Protein AF-A0A8X6NHS6-F1 (afdb_monomer_lite)

Foldseek 3Di:
DDPVVVCLPPDLVVVCVVVVDDSVVSVCCCCVVPVDPDRDDDDDPDDDDPVNVVVVVVVVVVVVVVCVVDVCPVVPDDDDDDDDDDDDDPPD

Organism: Nephila pilipes (NCBI:txid299642)

Radius of gyration: 22.11 Å; chains: 1; bounding box: 53×28×54 Å

Structure (mmCIF, N/CA/C/O backbone):
data_AF-A0A8X6NHS6-F1
#
_entry.id   AF-A0A8X6NHS6-F1
#
loop_
_atom_site.group_PDB
_atom_site.id
_atom_site.type_symbol
_atom_site.label_atom_id
_atom_site.label_alt_id
_atom_site.label_comp_id
_atom_site.label_asym_id
_atom_site.label_entity_id
_atom_site.label_seq_id
_atom_site.pdbx_PDB_ins_code
_atom_site.Cartn_x
_atom_site.Cartn_y
_atom_site.Cartn_z
_atom_site.occupancy
_atom_site.B_iso_or_equiv
_atom_site.auth_seq_id
_atom_site.auth_comp_id
_atom_site.auth_asym_id
_atom_site.auth_atom_id
_atom_site.pdbx_PDB_model_num
ATOM 1 N N . MET A 1 1 ? -27.428 2.580 2.208 1.00 36.38 1 MET A N 1
ATOM 2 C CA . MET A 1 1 ? -25.964 2.463 2.394 1.00 36.38 1 MET A CA 1
ATOM 3 C C . MET A 1 1 ? -25.711 2.671 3.868 1.00 36.38 1 MET A C 1
ATOM 5 O O . MET A 1 1 ? -25.965 3.749 4.381 1.00 36.38 1 MET A O 1
ATOM 9 N N . ASN A 1 2 ? -25.466 1.560 4.548 1.00 37.53 2 ASN A N 1
ATOM 10 C CA . ASN A 1 2 ? -26.018 1.277 5.869 1.00 37.53 2 ASN A CA 1
ATOM 11 C C . ASN A 1 2 ? -25.177 1.879 6.997 1.00 37.53 2 ASN A C 1
ATOM 13 O O . ASN A 1 2 ? -23.952 1.925 6.892 1.00 37.53 2 ASN A O 1
ATOM 17 N N . ALA A 1 3 ? -25.848 2.264 8.088 1.00 41.06 3 ALA A N 1
ATOM 18 C CA . ALA A 1 3 ? -25.258 2.764 9.334 1.00 41.06 3 ALA A CA 1
ATOM 19 C C . ALA A 1 3 ? -24.070 1.919 9.838 1.00 41.06 3 ALA A C 1
ATOM 21 O O . ALA A 1 3 ? -23.158 2.449 10.460 1.00 41.06 3 ALA A O 1
ATOM 22 N N . LEU A 1 4 ? -24.016 0.639 9.456 1.00 43.25 4 LEU A N 1
ATOM 23 C CA . LEU A 1 4 ? -22.897 -0.277 9.669 1.00 43.25 4 LEU A CA 1
ATOM 24 C C . LEU A 1 4 ? -21.525 0.295 9.263 1.00 43.25 4 LEU A C 1
ATOM 26 O O . LEU A 1 4 ? -20.584 0.142 10.032 1.00 43.25 4 LEU A O 1
ATOM 30 N N . ASN A 1 5 ? -21.389 1.019 8.140 1.00 46.56 5 ASN A N 1
ATOM 31 C CA . ASN A 1 5 ? -20.084 1.574 7.722 1.00 46.56 5 ASN A CA 1
ATOM 32 C C . ASN A 1 5 ? -19.542 2.659 8.668 1.00 46.56 5 ASN A C 1
ATOM 34 O O . ASN A 1 5 ? -18.330 2.773 8.831 1.00 46.56 5 ASN A O 1
ATOM 38 N N . SER A 1 6 ? -20.421 3.409 9.336 1.00 47.81 6 SER A N 1
ATOM 39 C CA . SER A 1 6 ? -20.031 4.376 10.374 1.00 47.81 6 SER A CA 1
ATOM 40 C C . SER A 1 6 ? -19.694 3.700 11.708 1.00 47.81 6 SER A C 1
ATOM 42 O O . SER A 1 6 ? -19.064 4.307 12.570 1.00 47.81 6 SER A O 1
ATOM 44 N N . VAL A 1 7 ? -20.139 2.458 11.888 1.00 51.19 7 VAL A N 1
ATOM 45 C CA . VAL A 1 7 ? -20.182 1.741 13.165 1.00 51.19 7 VAL A CA 1
ATOM 46 C C . VAL A 1 7 ? -18.982 0.801 13.359 1.00 51.19 7 VAL A C 1
ATOM 48 O O . VAL A 1 7 ? -18.729 0.369 14.479 1.00 51.19 7 VAL A O 1
ATOM 51 N N . TYR A 1 8 ? -18.157 0.555 12.331 1.00 52.19 8 TYR A N 1
ATOM 52 C CA . TYR A 1 8 ? -16.953 -0.293 12.450 1.00 52.19 8 TYR A CA 1
ATOM 53 C C . TYR A 1 8 ? -15.891 0.227 13.445 1.00 52.19 8 TYR A C 1
ATOM 55 O O . TYR A 1 8 ? -14.916 -0.462 13.724 1.00 52.19 8 TYR A O 1
ATOM 63 N N . PHE A 1 9 ? -16.061 1.433 13.986 1.00 53.72 9 PHE A N 1
ATOM 64 C CA . PHE A 1 9 ? -15.209 1.997 15.038 1.00 53.72 9 PHE A CA 1
ATOM 65 C C . PHE A 1 9 ? -15.939 2.218 16.369 1.00 53.72 9 PHE A C 1
ATOM 67 O O . PHE A 1 9 ? -15.329 2.660 17.343 1.00 53.72 9 PHE A O 1
ATOM 74 N N . SER A 1 10 ? -17.237 1.922 16.435 1.00 62.28 10 SER A N 1
ATOM 75 C CA . SER A 1 10 ? -18.028 2.053 17.653 1.00 62.28 10 SER A CA 1
ATOM 76 C C . SER A 1 10 ? -17.901 0.789 18.500 1.00 62.28 10 SER A C 1
ATOM 78 O O . SER A 1 10 ? -17.871 -0.328 17.988 1.00 62.28 10 SER A O 1
ATOM 80 N N . SER A 1 11 ? -17.832 0.949 19.822 1.00 70.00 11 SER A N 1
ATOM 81 C CA . SER A 1 11 ? -17.886 -0.200 20.727 1.00 70.00 11 SER A CA 1
ATOM 82 C C . SER A 1 11 ? -19.222 -0.934 20.563 1.00 70.00 11 SER A C 1
ATOM 84 O O . SER A 1 11 ? -20.247 -0.310 20.297 1.00 70.00 11 SER A O 1
ATOM 86 N N . VAL A 1 12 ? -19.237 -2.254 20.776 1.00 72.06 12 VAL A N 1
ATOM 87 C CA . VAL A 1 12 ? -20.465 -3.075 20.711 1.00 72.06 12 VAL A CA 1
ATOM 88 C C . VAL A 1 12 ? -21.592 -2.490 21.573 1.00 72.06 12 VAL A C 1
ATOM 90 O O . VAL A 1 12 ? -22.749 -2.526 21.171 1.00 72.06 12 VAL A O 1
ATOM 93 N N . ARG A 1 13 ? -21.250 -1.865 22.707 1.00 71.06 13 ARG A N 1
ATOM 94 C CA . ARG A 1 13 ? -22.202 -1.170 23.588 1.00 71.06 13 ARG A CA 1
ATOM 95 C C . ARG A 1 13 ? -22.923 -0.009 22.903 1.00 71.06 13 ARG A C 1
ATOM 97 O O . ARG A 1 13 ? -24.134 0.095 23.016 1.00 71.06 13 ARG A O 1
ATOM 104 N N . LEU A 1 14 ? -22.212 0.813 22.132 1.00 73.50 14 LEU A N 1
ATOM 105 C CA . LEU A 1 14 ? -22.842 1.905 21.383 1.00 73.50 14 LEU A CA 1
ATOM 106 C C . LEU A 1 14 ? -23.817 1.374 20.325 1.00 73.50 14 LEU A C 1
ATOM 108 O O . LEU A 1 14 ? -24.862 1.969 20.090 1.00 73.50 14 LEU A O 1
ATOM 112 N N . ILE A 1 15 ? -23.499 0.234 19.712 1.00 73.38 15 ILE A N 1
ATOM 113 C CA . ILE A 1 15 ? -24.366 -0.414 18.718 1.00 73.38 15 ILE A CA 1
ATOM 114 C C . ILE A 1 15 ? -25.623 -0.968 19.386 1.00 73.38 15 ILE A C 1
ATOM 116 O O . ILE A 1 15 ? -26.719 -0.780 18.871 1.00 73.38 15 ILE A O 1
ATOM 120 N N . VAL A 1 16 ? -25.467 -1.618 20.541 1.00 77.56 16 VAL A N 1
ATOM 121 C CA . VAL A 1 16 ? -26.572 -2.085 21.390 1.00 77.56 16 VAL A CA 1
ATOM 122 C C . VAL A 1 16 ? -27.529 -0.944 21.719 1.00 77.56 16 VAL A C 1
ATOM 124 O O . VAL A 1 16 ? -28.736 -1.101 21.545 1.00 77.56 16 VAL A O 1
ATOM 127 N N . ASP A 1 17 ? -26.996 0.207 22.123 1.00 78.00 17 ASP A N 1
ATOM 128 C CA . ASP A 1 17 ? -27.798 1.366 22.515 1.00 78.00 17 ASP A CA 1
ATOM 129 C C . ASP A 1 17 ? -28.542 1.996 21.324 1.00 78.00 17 ASP A C 1
ATOM 131 O O . ASP A 1 17 ? -29.710 2.372 21.449 1.00 78.00 17 ASP A O 1
ATOM 135 N N . ILE A 1 18 ? -27.893 2.080 20.156 1.00 74.75 18 ILE A N 1
ATOM 136 C CA . ILE A 1 18 ? -28.476 2.652 18.929 1.00 74.75 18 ILE A CA 1
ATOM 137 C C . ILE A 1 18 ? -29.532 1.719 18.330 1.00 74.75 18 ILE A C 1
ATOM 139 O O . ILE A 1 18 ? -30.643 2.148 18.017 1.00 74.75 18 ILE A O 1
ATOM 143 N N . GLU A 1 19 ? -29.193 0.442 18.172 1.00 73.38 19 GLU A N 1
ATOM 144 C CA . GLU A 1 19 ? -30.041 -0.554 17.508 1.00 73.38 19 GLU A CA 1
ATOM 145 C C . GLU A 1 19 ? -31.081 -1.162 18.463 1.00 73.38 19 GLU A C 1
ATOM 147 O O . GLU A 1 19 ? -31.966 -1.898 18.028 1.00 73.38 19 GLU A O 1
ATOM 152 N N . ARG A 1 20 ? -30.992 -0.865 19.770 1.00 77.81 20 ARG A N 1
ATOM 153 C CA . ARG A 1 20 ? -31.821 -1.452 20.841 1.00 77.81 20 ARG A CA 1
ATOM 154 C C . ARG A 1 20 ? -31.829 -2.983 20.811 1.00 77.81 20 ARG A C 1
ATOM 156 O O . ARG A 1 20 ? -32.846 -3.625 21.079 1.00 77.81 20 ARG A O 1
ATOM 163 N N . LEU A 1 21 ? -30.689 -3.571 20.467 1.00 78.75 21 LEU A N 1
ATOM 164 C CA . LEU A 1 21 ? -30.491 -5.016 20.401 1.00 78.75 21 LEU A CA 1
ATOM 165 C C . LEU A 1 21 ? -29.755 -5.504 21.642 1.00 78.75 21 LEU A C 1
ATOM 167 O O . LEU A 1 21 ? -28.933 -4.795 22.204 1.00 78.75 21 LEU A O 1
ATOM 171 N N . PHE A 1 22 ? -29.986 -6.753 22.038 1.00 79.81 22 PHE A N 1
ATOM 172 C CA . PHE A 1 22 ? -29.162 -7.375 23.071 1.00 79.81 22 PHE A CA 1
ATOM 173 C C . PHE A 1 22 ? -27.706 -7.502 22.604 1.00 79.81 22 PHE A C 1
ATOM 175 O O . PHE A 1 22 ? -27.443 -7.835 21.448 1.00 79.81 22 PHE A O 1
ATOM 182 N N . GLU A 1 23 ? -26.759 -7.309 23.523 1.00 76.56 23 GLU A N 1
ATOM 183 C CA . GLU A 1 23 ? -25.312 -7.382 23.265 1.00 76.56 23 GLU A CA 1
ATOM 184 C C . GLU A 1 23 ? -24.904 -8.676 22.547 1.00 76.56 23 GLU A C 1
ATOM 186 O O . GLU A 1 23 ? -24.153 -8.65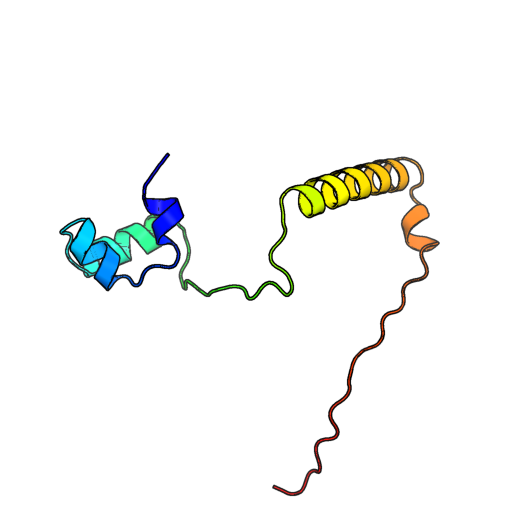3 21.574 1.00 76.56 23 GLU A O 1
ATOM 191 N N . THR A 1 24 ? -25.497 -9.804 22.933 1.00 79.88 24 THR A N 1
ATOM 192 C CA . THR A 1 24 ? -25.274 -11.112 22.299 1.00 79.88 24 THR A CA 1
ATOM 193 C C . THR A 1 24 ? -25.764 -11.179 20.850 1.00 79.88 24 THR A C 1
ATOM 195 O O . THR A 1 24 ? -25.131 -11.831 20.018 1.00 79.88 24 THR A O 1
ATOM 198 N N . ALA A 1 25 ? -26.863 -10.494 20.524 1.00 80.19 25 ALA A N 1
ATOM 199 C CA . ALA A 1 25 ? -27.396 -10.417 19.168 1.00 80.19 25 ALA A CA 1
ATOM 200 C C . ALA A 1 25 ? -26.513 -9.534 18.277 1.00 80.19 25 ALA A C 1
ATOM 202 O O . ALA A 1 25 ? -26.256 -9.896 17.130 1.00 80.19 25 ALA A O 1
ATOM 203 N N . VAL A 1 26 ? -25.985 -8.430 18.818 1.00 77.25 26 VAL A N 1
ATOM 204 C CA . VAL A 1 26 ? -25.016 -7.578 18.113 1.00 77.25 26 VAL A CA 1
ATOM 205 C C . VAL A 1 26 ? -23.711 -8.332 17.868 1.00 77.25 26 VAL A C 1
ATOM 207 O O . VAL A 1 26 ? -23.229 -8.341 16.740 1.00 77.25 26 VAL A O 1
ATOM 210 N N . HIS A 1 27 ? -23.171 -9.031 18.871 1.00 75.12 27 HIS A N 1
ATOM 211 C CA . HIS A 1 27 ? -21.968 -9.853 18.700 1.00 75.12 27 HIS A CA 1
ATOM 212 C C . HIS A 1 27 ? -22.129 -10.908 17.606 1.00 75.12 27 HIS A C 1
ATOM 214 O O . HIS A 1 27 ? -21.236 -11.062 16.776 1.00 75.12 27 HIS A O 1
ATOM 220 N N . ARG A 1 28 ? -23.270 -11.607 17.582 1.00 77.12 28 ARG A N 1
ATOM 221 C CA . ARG A 1 28 ? -23.567 -12.604 16.551 1.00 77.12 28 ARG A CA 1
ATOM 222 C C . ARG A 1 28 ? -23.672 -11.962 15.172 1.00 77.12 28 ARG A C 1
ATOM 224 O O . ARG A 1 28 ? -23.031 -12.429 14.246 1.00 77.12 28 ARG A O 1
ATOM 231 N N . LYS A 1 29 ? -24.402 -10.853 15.051 1.00 75.44 29 LYS A N 1
ATOM 232 C CA . LYS A 1 29 ? -24.572 -10.144 13.778 1.00 75.44 29 LYS A CA 1
ATOM 233 C C . LYS A 1 29 ? -23.244 -9.610 13.237 1.00 75.44 29 LYS A C 1
ATOM 23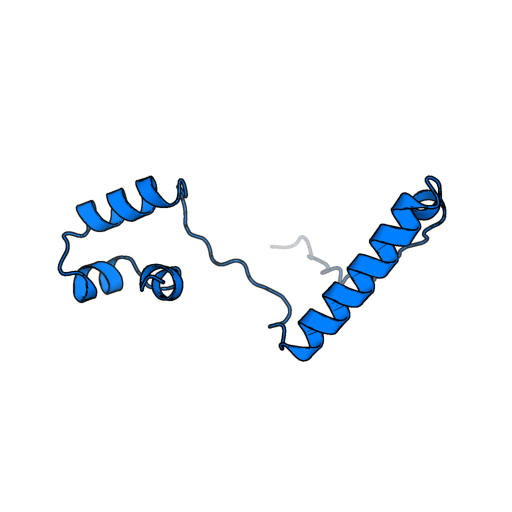5 O O . LYS A 1 29 ? -22.947 -9.808 12.068 1.00 75.44 29 LYS A O 1
ATOM 240 N N . VAL A 1 30 ? -22.407 -9.023 14.094 1.00 69.81 30 VAL A N 1
ATOM 241 C CA . VAL A 1 30 ? -21.057 -8.577 13.718 1.00 69.81 30 VAL A CA 1
ATOM 242 C C . VAL A 1 30 ? -20.197 -9.763 13.277 1.00 69.81 30 VAL A C 1
ATOM 244 O O . VAL A 1 30 ? -19.557 -9.677 12.232 1.00 69.81 30 VAL A O 1
ATOM 247 N N . ALA A 1 31 ? -20.192 -10.872 14.019 1.00 71.31 31 ALA A N 1
ATOM 248 C CA . ALA A 1 31 ? -19.408 -12.056 13.665 1.00 71.31 31 ALA A CA 1
ATOM 249 C C . ALA A 1 31 ? -19.876 -12.701 12.345 1.00 71.31 31 ALA A C 1
ATOM 251 O O . ALA A 1 31 ? -19.047 -13.017 11.488 1.00 71.31 31 ALA A O 1
ATOM 252 N N . ASP A 1 32 ? -21.191 -12.836 12.161 1.00 73.25 32 ASP A N 1
ATOM 253 C CA . ASP A 1 32 ? -21.810 -13.508 11.016 1.00 73.25 32 ASP A CA 1
ATOM 254 C C . ASP A 1 32 ? -21.734 -12.659 9.735 1.00 73.25 32 ASP A C 1
ATOM 256 O O . ASP A 1 32 ? -21.416 -13.186 8.667 1.00 73.25 32 ASP A O 1
ATOM 260 N N . GLU A 1 33 ? -21.975 -11.343 9.819 1.00 64.69 33 GLU A N 1
ATOM 261 C CA . GLU A 1 33 ? -21.977 -10.448 8.649 1.00 64.69 33 GLU A CA 1
ATOM 262 C C . GLU A 1 33 ? -20.566 -10.113 8.154 1.00 64.69 33 GLU A C 1
ATOM 264 O O . GLU A 1 33 ? -20.372 -9.881 6.961 1.00 64.69 33 GLU A O 1
ATOM 269 N N . SER A 1 34 ? -19.568 -10.097 9.041 1.00 59.03 34 SER A N 1
ATOM 270 C CA . SER A 1 34 ? -18.216 -9.668 8.669 1.00 59.03 34 SER A CA 1
ATOM 271 C C . SER A 1 34 ? -17.217 -10.819 8.487 1.00 59.03 34 SER A C 1
ATOM 273 O O . SER A 1 34 ? -16.155 -10.608 7.905 1.00 59.03 34 SER A O 1
ATOM 275 N N . LYS A 1 35 ? -17.518 -12.040 8.964 1.00 60.94 35 LYS A N 1
ATOM 276 C CA . LYS A 1 35 ? -16.533 -13.133 9.161 1.00 60.94 35 LYS A CA 1
ATOM 277 C C . LYS A 1 35 ? -15.320 -12.720 10.021 1.00 60.94 35 LYS A C 1
ATOM 279 O O . LYS A 1 35 ? -14.317 -13.440 10.083 1.00 60.94 35 LYS A O 1
ATOM 284 N N . ILE A 1 36 ? -15.380 -11.567 10.692 1.00 60.94 36 ILE A N 1
ATOM 285 C CA . ILE A 1 36 ? -14.289 -11.014 11.493 1.00 60.94 36 ILE A CA 1
ATOM 286 C C . ILE A 1 36 ? -14.404 -11.583 12.907 1.00 60.94 36 ILE A C 1
ATOM 288 O O . ILE A 1 36 ? -15.314 -11.253 13.659 1.00 60.94 36 ILE A O 1
ATOM 292 N N . HIS A 1 37 ? -13.436 -12.415 13.291 1.00 62.06 37 HIS A N 1
ATOM 293 C CA . HIS A 1 37 ? -13.351 -12.975 14.645 1.00 62.06 37 HIS A CA 1
ATOM 294 C C . HIS A 1 37 ? -12.810 -11.960 15.667 1.00 62.06 37 HIS A C 1
ATOM 296 O O . HIS A 1 37 ? -13.006 -12.112 16.871 1.00 62.06 37 HIS A O 1
ATOM 302 N N . LYS A 1 38 ? -12.108 -10.921 15.194 1.00 60.94 38 LYS A N 1
ATOM 303 C CA . LYS A 1 38 ? -11.550 -9.840 16.010 1.00 60.94 38 LYS A CA 1
ATOM 304 C C . LYS A 1 38 ? -11.473 -8.554 15.198 1.00 60.94 38 LYS A C 1
ATOM 306 O O . LYS A 1 38 ? -10.775 -8.494 14.191 1.00 60.94 38 LYS A O 1
ATOM 311 N N . MET A 1 39 ? -12.164 -7.522 15.664 1.00 59.84 39 MET A N 1
ATOM 312 C CA . MET A 1 39 ? -12.076 -6.184 15.097 1.00 59.84 39 MET A CA 1
ATOM 313 C C . MET A 1 39 ? -10.882 -5.458 15.718 1.00 59.84 39 MET A C 1
ATOM 315 O O . MET A 1 39 ? -10.845 -5.215 16.922 1.00 59.84 39 MET A O 1
ATOM 319 N N . SER A 1 40 ? -9.882 -5.149 14.901 1.00 60.53 40 SER A N 1
ATOM 320 C CA . SER A 1 40 ? -8.727 -4.344 15.298 1.00 60.53 40 SER A CA 1
ATOM 321 C C . SER A 1 40 ? -8.626 -3.124 14.402 1.00 60.53 40 SER A C 1
ATOM 323 O O . SER A 1 40 ? -8.757 -3.238 13.184 1.00 60.53 40 SER A O 1
ATOM 325 N N . VAL A 1 41 ? -8.330 -1.972 14.996 1.00 62.75 41 VAL A N 1
ATOM 326 C CA . VAL A 1 41 ? -8.012 -0.767 14.233 1.00 62.75 41 VAL A CA 1
ATOM 327 C C . VAL A 1 41 ? -6.654 -0.951 13.562 1.00 62.75 41 VAL A C 1
ATOM 329 O O . VAL A 1 41 ? -5.670 -1.289 14.218 1.00 62.75 41 VAL A O 1
ATOM 332 N N . LYS A 1 42 ? -6.591 -0.706 12.252 1.00 69.38 42 LYS A N 1
ATOM 333 C CA . LYS A 1 42 ? -5.324 -0.578 11.533 1.00 69.38 42 LYS A CA 1
ATOM 334 C C . LYS A 1 42 ? -4.868 0.873 11.628 1.00 69.38 42 LYS A C 1
ATOM 336 O O . LYS A 1 42 ? -5.549 1.761 11.124 1.00 69.38 42 LYS A O 1
ATOM 341 N N . LEU A 1 43 ? -3.724 1.111 12.262 1.00 66.19 43 LEU A N 1
ATOM 342 C CA . LEU A 1 43 ? -3.103 2.431 12.249 1.00 66.19 43 LEU A CA 1
ATOM 343 C C . LEU A 1 43 ? -2.549 2.699 10.843 1.00 66.19 43 LEU A C 1
ATOM 345 O O . LEU A 1 43 ? -1.768 1.907 10.315 1.00 66.19 43 LEU A O 1
ATOM 349 N N . VAL A 1 44 ? -2.983 3.794 10.225 1.00 72.12 44 VAL A N 1
ATOM 350 C CA . VAL A 1 44 ? -2.496 4.240 8.916 1.00 72.12 44 VAL A CA 1
ATOM 351 C C . VAL A 1 44 ? -1.611 5.458 9.149 1.00 72.12 44 VAL A C 1
ATOM 353 O O . VAL A 1 44 ? -2.045 6.419 9.773 1.00 72.12 44 VAL A O 1
ATOM 356 N N . LEU A 1 45 ? -0.367 5.406 8.660 1.00 61.59 45 LEU A N 1
ATOM 357 C CA . LEU A 1 45 ? 0.669 6.417 8.924 1.00 61.59 45 LEU A CA 1
ATOM 358 C C . LEU A 1 45 ? 0.277 7.835 8.477 1.00 61.59 45 LEU A C 1
ATOM 360 O O . LEU A 1 45 ? 0.773 8.813 9.027 1.00 61.59 45 LEU A O 1
ATOM 364 N N . LYS A 1 46 ? -0.618 7.955 7.491 1.00 73.44 46 LYS A N 1
ATOM 365 C CA . LYS A 1 46 ? -1.148 9.233 7.019 1.00 73.44 46 LYS A CA 1
ATOM 366 C C . LYS A 1 46 ? -2.598 9.069 6.579 1.00 73.44 46 LYS A C 1
ATOM 368 O O . LYS A 1 46 ? -2.904 8.186 5.780 1.00 73.44 46 LYS A O 1
ATOM 373 N N . VAL A 1 47 ? -3.478 9.934 7.082 1.00 67.31 47 VAL A N 1
ATOM 374 C CA . VAL A 1 47 ? -4.849 10.058 6.571 1.00 67.31 47 VAL A CA 1
ATOM 375 C C . VAL A 1 47 ? -4.753 10.594 5.144 1.00 67.31 47 VAL A C 1
ATOM 377 O O . VAL A 1 47 ? -4.175 11.659 4.918 1.00 67.31 47 VAL A O 1
ATOM 380 N N . SER A 1 48 ? -5.254 9.831 4.174 1.00 61.88 48 SER A N 1
ATOM 381 C CA . SER A 1 48 ? -5.241 10.250 2.776 1.00 61.88 48 SER A CA 1
ATOM 382 C C . SER A 1 48 ? -6.304 11.327 2.579 1.00 61.88 48 SER A C 1
ATOM 384 O O . SER A 1 48 ? -7.460 11.133 2.943 1.00 61.88 48 SER A O 1
ATOM 386 N N . THR A 1 49 ? -5.916 12.484 2.051 1.00 73.06 49 THR A N 1
ATOM 387 C CA . THR A 1 49 ? -6.882 13.447 1.506 1.00 73.06 49 THR A CA 1
ATOM 388 C C . THR A 1 49 ? -7.258 13.009 0.092 1.00 73.06 49 THR A C 1
ATOM 390 O O . THR A 1 49 ? -6.454 12.335 -0.551 1.00 73.06 49 THR A O 1
ATOM 393 N N . PHE A 1 50 ? -8.433 13.407 -0.404 1.00 64.38 50 PHE A N 1
ATOM 394 C CA . PHE A 1 50 ? -8.895 13.060 -1.758 1.00 64.38 50 PHE A CA 1
ATOM 395 C C . PHE A 1 50 ? -7.830 13.342 -2.836 1.00 64.38 50 PHE A C 1
ATOM 397 O O . PHE A 1 50 ? -7.486 12.448 -3.601 1.00 64.38 50 PHE A O 1
ATOM 404 N N . ASP A 1 51 ? -7.176 14.506 -2.789 1.00 67.06 51 ASP A N 1
ATOM 405 C CA . ASP A 1 51 ? -6.101 14.853 -3.735 1.00 67.06 51 ASP A CA 1
ATOM 406 C C . ASP A 1 51 ? -4.896 13.889 -3.676 1.00 67.06 51 ASP A C 1
ATOM 408 O O . ASP A 1 51 ? -4.279 13.577 -4.693 1.00 67.06 51 ASP A O 1
ATOM 412 N N . ASN A 1 52 ? -4.551 13.379 -2.487 1.00 71.75 52 ASN A N 1
ATOM 413 C CA . ASN A 1 52 ? -3.481 12.389 -2.337 1.00 71.75 52 ASN A CA 1
ATOM 414 C C . ASN A 1 52 ? -3.915 11.000 -2.829 1.00 71.75 52 ASN A C 1
ATOM 416 O O . ASN A 1 52 ? -3.057 10.194 -3.188 1.00 71.75 52 ASN A O 1
ATOM 420 N N . GLU A 1 53 ? -5.212 10.688 -2.826 1.00 83.06 53 GLU A N 1
ATOM 421 C CA . GLU A 1 53 ? -5.727 9.423 -3.356 1.00 83.06 53 GLU A CA 1
ATOM 422 C C . GLU A 1 53 ? -5.661 9.397 -4.877 1.00 83.06 53 GLU A C 1
ATOM 424 O O . GLU A 1 53 ? -5.108 8.446 -5.427 1.00 83.06 53 GLU A O 1
ATOM 429 N N . ASP A 1 54 ? -6.112 10.457 -5.544 1.00 86.94 54 ASP A N 1
ATOM 430 C CA . ASP A 1 54 ? -6.108 10.531 -7.008 1.00 86.94 54 ASP A CA 1
ATOM 431 C C . ASP A 1 54 ? -4.688 10.462 -7.578 1.00 86.94 54 ASP A C 1
ATOM 433 O O . ASP A 1 54 ? -4.426 9.706 -8.516 1.00 86.94 54 ASP A O 1
ATOM 437 N N . ILE A 1 55 ? -3.735 11.165 -6.953 1.00 88.75 55 ILE A N 1
ATOM 438 C CA . ILE A 1 55 ? -2.316 11.096 -7.333 1.00 88.75 55 ILE A CA 1
ATOM 439 C C . ILE A 1 55 ? -1.783 9.667 -7.174 1.00 88.75 55 ILE A C 1
ATOM 441 O O . ILE A 1 55 ? -1.084 9.158 -8.053 1.00 88.75 55 ILE A O 1
ATOM 445 N N . ARG A 1 56 ? -2.119 8.991 -6.067 1.00 88.06 56 ARG A N 1
ATOM 446 C CA . ARG A 1 56 ? -1.685 7.608 -5.825 1.00 88.06 56 ARG A CA 1
ATOM 447 C C . ARG A 1 56 ? -2.298 6.643 -6.832 1.00 88.06 56 ARG A C 1
ATOM 449 O O . ARG A 1 56 ? -1.586 5.772 -7.321 1.00 88.06 56 ARG A O 1
ATOM 456 N N . VAL A 1 57 ? -3.579 6.797 -7.159 1.00 93.19 57 VAL A N 1
ATOM 457 C CA . VAL A 1 57 ? -4.268 5.960 -8.150 1.00 93.19 57 VAL A CA 1
ATOM 458 C C . VAL A 1 57 ? -3.651 6.156 -9.531 1.00 93.19 57 VAL A C 1
ATOM 460 O O . VAL A 1 57 ? -3.286 5.168 -10.166 1.00 93.19 57 VAL A O 1
ATOM 463 N N . ALA A 1 58 ? -3.467 7.402 -9.969 1.00 94.38 58 ALA A N 1
ATOM 464 C CA . ALA A 1 58 ? -2.862 7.710 -11.261 1.00 94.38 58 ALA A CA 1
ATOM 465 C C . ALA A 1 58 ? -1.456 7.099 -11.389 1.00 94.38 58 ALA A C 1
ATOM 467 O O . ALA A 1 58 ? -1.167 6.402 -12.361 1.00 94.38 58 ALA A O 1
ATOM 468 N N . PHE A 1 59 ? -0.613 7.274 -10.368 1.00 92.44 59 PHE A N 1
ATOM 469 C CA . PHE A 1 59 ? 0.736 6.710 -10.346 1.00 92.44 59 PHE A CA 1
ATOM 470 C C . PHE A 1 59 ? 0.733 5.173 -10.333 1.00 92.44 59 PHE A C 1
ATOM 472 O O . PHE A 1 59 ? 1.515 4.536 -11.038 1.00 92.44 59 PHE A O 1
ATOM 479 N N . CYS A 1 60 ? -0.170 4.548 -9.570 1.00 94.69 60 CYS A N 1
ATOM 480 C CA . CYS A 1 60 ? -0.312 3.092 -9.561 1.00 94.69 60 CYS A CA 1
ATOM 481 C C . CYS A 1 60 ? -0.755 2.539 -10.921 1.00 94.69 60 CYS A C 1
ATOM 483 O O . CYS A 1 60 ? -0.260 1.487 -11.323 1.00 94.69 60 CYS A O 1
ATOM 485 N N . LEU A 1 61 ? -1.650 3.228 -11.632 1.00 96.94 61 LEU A N 1
ATOM 486 C CA . LEU 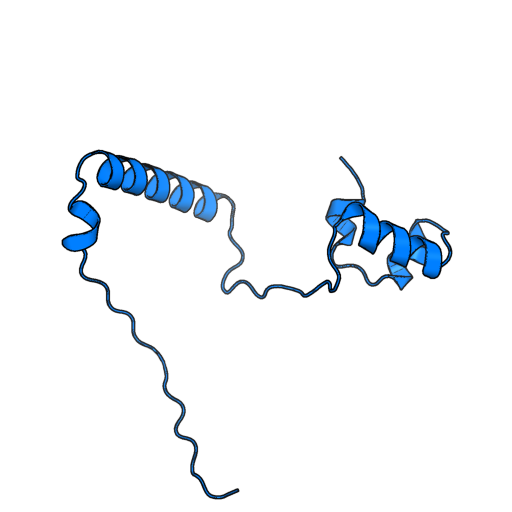A 1 61 ? -2.077 2.829 -12.976 1.00 96.94 61 LEU A CA 1
ATOM 487 C C . LEU A 1 61 ? -0.927 2.923 -13.987 1.00 96.94 61 LEU A C 1
ATOM 489 O O . LEU A 1 61 ? -0.745 2.007 -14.784 1.00 96.94 61 LEU A O 1
ATOM 493 N N . GLU A 1 62 ? -0.108 3.972 -13.909 1.00 95.56 62 GLU A N 1
ATOM 494 C CA . GLU A 1 62 ? 1.091 4.115 -14.746 1.00 95.56 62 GLU A CA 1
ATOM 495 C C . GLU A 1 62 ? 2.111 2.995 -14.482 1.00 95.56 62 GLU A C 1
ATOM 497 O O . GLU A 1 62 ? 2.665 2.409 -15.414 1.00 95.56 62 GLU A O 1
ATOM 502 N N . ILE A 1 63 ? 2.349 2.655 -13.211 1.00 94.19 63 ILE A N 1
ATOM 503 C CA . ILE A 1 63 ? 3.228 1.531 -12.857 1.00 94.19 63 ILE A CA 1
ATOM 504 C C . ILE A 1 63 ? 2.653 0.209 -13.367 1.00 94.19 63 ILE A C 1
ATOM 506 O O . ILE A 1 63 ? 3.405 -0.615 -13.886 1.00 94.19 63 ILE A O 1
ATOM 510 N N . LEU A 1 64 ? 1.343 -0.002 -13.234 1.00 95.44 64 LEU A N 1
ATOM 511 C CA . LEU A 1 64 ? 0.688 -1.224 -13.691 1.00 95.44 64 LEU A CA 1
ATOM 512 C C . LEU A 1 64 ? 0.861 -1.421 -15.201 1.00 95.44 64 LEU A C 1
ATOM 514 O O . LEU A 1 64 ? 1.199 -2.524 -15.636 1.00 95.44 64 LEU A O 1
ATOM 518 N N . ASP A 1 65 ? 0.689 -0.359 -15.986 1.00 96.75 65 ASP A N 1
ATOM 519 C CA . ASP A 1 65 ? 0.903 -0.386 -17.435 1.00 96.75 65 ASP A CA 1
ATOM 520 C C . ASP A 1 65 ? 2.351 -0.767 -17.791 1.00 96.75 65 ASP A C 1
ATOM 522 O O . ASP A 1 65 ? 2.592 -1.655 -18.615 1.00 96.75 65 ASP A O 1
ATOM 526 N N . ARG A 1 66 ? 3.334 -0.192 -17.086 1.00 93.50 66 ARG A N 1
ATOM 527 C CA . ARG A 1 66 ? 4.759 -0.510 -17.278 1.00 93.50 66 ARG A CA 1
ATOM 528 C C . ARG A 1 66 ? 5.112 -1.949 -16.923 1.00 93.50 66 ARG A C 1
ATOM 530 O O . ARG A 1 66 ? 5.828 -2.595 -17.683 1.00 93.50 66 ARG A O 1
ATOM 537 N N . VAL A 1 67 ? 4.611 -2.454 -15.797 1.00 94.38 67 VAL A N 1
ATOM 538 C CA . VAL A 1 67 ? 4.826 -3.849 -15.370 1.00 94.38 67 VAL A CA 1
ATOM 539 C C . VAL A 1 67 ? 4.194 -4.824 -16.364 1.00 94.38 67 VAL A C 1
ATOM 541 O O . VAL A 1 67 ? 4.756 -5.883 -16.630 1.00 94.38 67 VAL A O 1
ATOM 544 N N . THR A 1 68 ? 3.042 -4.462 -16.929 1.00 95.19 68 THR A N 1
ATOM 545 C CA . THR A 1 68 ? 2.354 -5.286 -17.932 1.00 95.19 68 THR A CA 1
ATOM 546 C C . THR A 1 68 ? 3.100 -5.283 -19.269 1.00 95.19 68 THR A C 1
ATOM 548 O O . THR A 1 68 ? 3.139 -6.304 -19.953 1.00 95.19 68 THR A O 1
ATOM 551 N N . SER A 1 69 ? 3.719 -4.155 -19.628 1.00 95.94 69 SER A N 1
ATOM 552 C CA . SER A 1 69 ? 4.415 -3.967 -20.907 1.00 95.94 69 SER A CA 1
ATOM 553 C C . SER A 1 69 ? 5.852 -4.507 -20.931 1.00 95.94 69 SER A C 1
ATOM 555 O O . SER A 1 69 ? 6.295 -5.003 -21.965 1.00 95.94 69 SER A O 1
ATOM 557 N N . ASP A 1 70 ? 6.592 -4.432 -19.819 1.00 94.94 70 ASP A N 1
ATOM 558 C CA . ASP A 1 70 ? 7.938 -5.011 -19.675 1.00 94.94 70 ASP A CA 1
ATOM 559 C C . ASP A 1 70 ? 7.964 -6.016 -18.508 1.00 94.94 70 ASP A C 1
ATOM 561 O O . ASP A 1 70 ? 8.067 -5.612 -17.346 1.00 94.94 70 ASP A O 1
ATOM 565 N N . PRO A 1 71 ? 7.963 -7.335 -18.790 1.00 90.50 71 PRO A N 1
ATOM 566 C CA . PRO A 1 71 ? 8.072 -8.376 -17.766 1.00 90.50 71 PRO A CA 1
ATOM 567 C C . PRO A 1 71 ? 9.330 -8.274 -16.888 1.00 90.50 71 PRO A C 1
ATOM 569 O O . PRO A 1 71 ? 9.353 -8.804 -15.778 1.00 90.50 71 PRO A O 1
ATOM 572 N N . ASN A 1 72 ? 10.382 -7.592 -17.356 1.00 93.94 72 ASN A N 1
ATOM 573 C CA . ASN A 1 72 ? 11.625 -7.387 -16.610 1.00 93.94 72 ASN A CA 1
ATOM 574 C C . ASN A 1 72 ? 11.666 -6.047 -15.859 1.00 93.94 72 ASN A C 1
ATOM 576 O O . ASN A 1 72 ? 12.688 -5.732 -15.245 1.00 93.94 72 ASN A 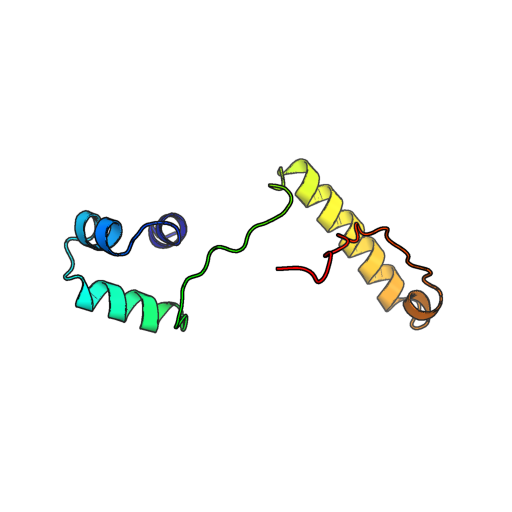O 1
ATOM 580 N N . PHE A 1 73 ? 10.594 -5.252 -15.893 1.00 92.50 73 PHE A N 1
ATOM 581 C CA . PHE A 1 73 ? 10.545 -3.922 -15.282 1.00 92.50 73 PHE A CA 1
ATOM 582 C C . PHE A 1 73 ? 10.899 -3.955 -13.790 1.00 92.50 73 PHE A C 1
ATOM 584 O O . PHE A 1 73 ? 11.763 -3.208 -13.335 1.00 92.50 73 PHE A O 1
ATOM 591 N N . VAL A 1 74 ? 10.291 -4.880 -13.039 1.00 91.56 74 VAL A N 1
ATOM 592 C CA . VAL A 1 74 ? 10.503 -5.010 -11.586 1.0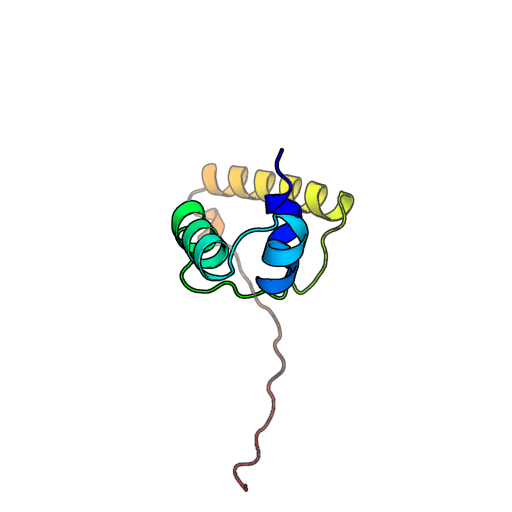0 91.56 74 VAL A CA 1
ATOM 593 C C . VAL A 1 74 ? 11.926 -5.463 -11.258 1.00 91.56 74 VAL A C 1
ATOM 595 O O . VAL A 1 74 ? 12.502 -5.010 -10.277 1.00 91.56 74 VAL A O 1
ATOM 598 N N . ILE A 1 75 ? 12.529 -6.308 -12.098 1.00 92.81 75 ILE A N 1
ATOM 599 C CA . ILE A 1 75 ? 13.889 -6.833 -11.881 1.00 92.81 75 ILE A CA 1
ATOM 600 C C . ILE A 1 75 ? 14.933 -5.710 -11.965 1.00 92.81 75 ILE A C 1
ATOM 602 O O . ILE A 1 75 ? 15.971 -5.769 -11.311 1.00 92.81 75 ILE A O 1
ATOM 606 N N . LYS A 1 76 ? 14.653 -4.669 -12.753 1.00 91.38 76 LYS A N 1
ATOM 607 C CA . LYS A 1 76 ? 15.524 -3.498 -12.909 1.00 91.38 76 LYS A CA 1
ATOM 608 C C . LYS A 1 76 ? 15.312 -2.447 -11.811 1.00 91.38 76 LYS A C 1
ATOM 610 O O . LYS A 1 76 ? 16.059 -1.471 -11.770 1.00 91.38 76 LYS A O 1
ATOM 615 N N . ALA A 1 77 ? 14.301 -2.600 -10.955 1.00 90.25 77 ALA A N 1
ATOM 616 C CA . ALA A 1 77 ? 13.999 -1.624 -9.917 1.00 90.25 77 ALA A CA 1
ATOM 617 C C . ALA A 1 77 ? 15.014 -1.719 -8.768 1.00 90.25 77 ALA A C 1
ATOM 619 O O . ALA A 1 77 ? 15.192 -2.773 -8.161 1.00 90.25 77 ALA A O 1
ATOM 620 N N . ILE A 1 78 ? 15.656 -0.597 -8.442 1.00 91.00 78 ILE A N 1
ATOM 621 C CA . ILE A 1 78 ? 16.514 -0.464 -7.26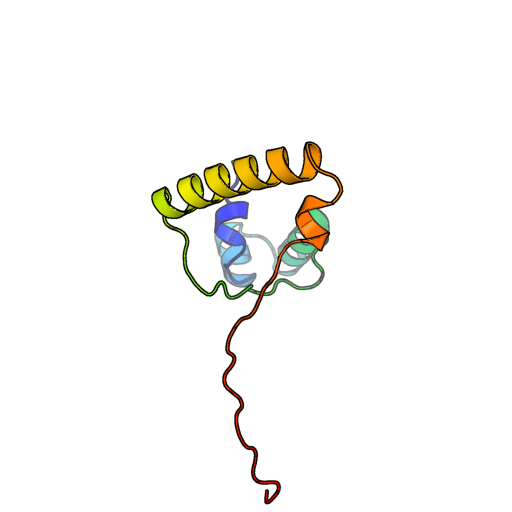2 1.00 91.00 78 ILE A CA 1
ATOM 622 C C . ILE A 1 78 ? 15.720 0.306 -6.210 1.00 91.00 78 ILE A C 1
ATOM 624 O O . ILE A 1 78 ? 15.335 1.452 -6.439 1.00 91.00 78 ILE A O 1
ATOM 628 N N . THR A 1 79 ? 15.469 -0.321 -5.062 1.00 92.56 79 THR A N 1
ATOM 629 C CA . THR A 1 79 ? 14.735 0.283 -3.943 1.00 92.56 79 THR A CA 1
ATOM 630 C C . THR A 1 79 ? 15.608 0.321 -2.696 1.00 92.56 79 THR A C 1
ATOM 632 O O . THR A 1 79 ? 16.313 -0.645 -2.411 1.00 92.56 79 THR A O 1
ATOM 635 N N . GLY A 1 80 ? 15.513 1.393 -1.920 1.00 92.44 80 GLY A N 1
ATOM 636 C CA . GLY A 1 80 ? 16.124 1.512 -0.601 1.00 92.44 80 GLY A CA 1
ATOM 637 C C . GLY A 1 80 ? 15.301 2.470 0.251 1.00 92.44 80 GLY A C 1
ATOM 638 O O . GLY A 1 80 ? 14.705 3.400 -0.287 1.00 92.44 80 GLY A O 1
ATOM 639 N N . ASP A 1 81 ? 15.245 2.213 1.553 1.00 94.50 81 ASP A N 1
ATOM 640 C CA . ASP A 1 81 ? 14.617 3.101 2.529 1.00 94.50 81 ASP A CA 1
ATOM 641 C C . ASP A 1 81 ? 15.436 3.078 3.822 1.00 94.50 81 ASP A C 1
ATOM 643 O O . ASP A 1 81 ? 16.108 2.086 4.134 1.00 94.50 81 ASP A O 1
ATOM 647 N N . GLU A 1 82 ? 15.396 4.175 4.564 1.00 94.25 82 GLU A N 1
ATOM 648 C CA . GLU A 1 82 ? 16.088 4.303 5.838 1.00 94.25 82 GLU A CA 1
ATOM 649 C C . GLU A 1 82 ? 15.136 3.947 6.978 1.00 94.25 82 GLU A C 1
ATOM 651 O O . GLU A 1 82 ? 13.939 4.221 6.955 1.00 94.25 82 GLU A O 1
ATOM 656 N N . SER A 1 83 ? 15.654 3.288 8.009 1.00 89.62 83 SER A N 1
ATOM 657 C CA . SER A 1 83 ? 14.853 2.916 9.172 1.00 89.62 83 SER A CA 1
ATOM 658 C C . SER A 1 83 ? 15.633 3.152 10.448 1.00 89.62 83 SER A C 1
ATOM 660 O O . SER A 1 83 ? 16.799 2.775 10.565 1.00 89.62 83 SER A O 1
ATOM 662 N N . TRP A 1 84 ? 14.957 3.743 11.429 1.00 91.56 84 TRP A N 1
ATOM 663 C CA . TRP A 1 84 ? 15.514 3.953 12.755 1.00 91.56 84 TRP A CA 1
ATOM 664 C C . TRP A 1 84 ? 15.755 2.610 13.451 1.00 91.56 84 TRP A C 1
ATOM 666 O O . TRP A 1 84 ? 14.890 1.730 13.466 1.00 91.56 84 TRP A O 1
ATOM 676 N N . ARG A 1 85 ? 16.937 2.457 14.052 1.00 86.69 85 ARG A N 1
ATOM 677 C CA . ARG A 1 85 ? 17.281 1.326 14.917 1.00 86.69 85 ARG A CA 1
ATOM 678 C C . ARG A 1 85 ? 17.406 1.843 16.341 1.00 86.69 85 ARG A C 1
ATOM 680 O O . ARG A 1 85 ? 18.259 2.678 16.620 1.00 86.69 85 ARG A O 1
ATOM 687 N N . PHE A 1 86 ? 16.553 1.348 17.229 1.00 87.19 86 PHE A N 1
ATOM 688 C CA . PHE A 1 86 ? 16.697 1.601 18.657 1.00 87.19 86 PHE A CA 1
ATOM 689 C C . PHE A 1 86 ? 17.764 0.657 19.213 1.00 87.19 86 PHE A C 1
ATOM 691 O O . PHE A 1 86 ? 17.668 -0.557 19.028 1.00 87.19 86 PHE A O 1
ATOM 698 N N . GLN A 1 87 ? 18.782 1.209 19.872 1.00 87.62 87 GLN A N 1
ATOM 699 C CA . GLN A 1 87 ? 19.709 0.422 20.676 1.00 87.62 87 GLN A CA 1
ATOM 700 C C . GLN A 1 87 ? 18.996 0.047 21.979 1.00 87.62 87 GLN A C 1
ATOM 702 O O . GLN A 1 87 ? 18.530 0.923 22.702 1.00 87.62 87 GLN A O 1
ATOM 707 N N . CYS A 1 88 ? 18.868 -1.251 22.245 1.00 81.44 88 CYS A N 1
ATOM 708 C CA . CYS A 1 88 ? 18.435 -1.744 23.545 1.00 81.44 88 CYS A CA 1
ATOM 709 C C . CYS A 1 88 ? 19.694 -2.123 24.317 1.00 81.44 88 CYS A C 1
ATOM 711 O O . CYS A 1 88 ? 20.371 -3.076 23.929 1.00 81.44 88 CYS A O 1
ATOM 713 N N . ASP A 1 89 ? 20.017 -1.388 25.377 1.00 80.19 89 ASP A N 1
ATOM 714 C CA . ASP A 1 89 ? 21.034 -1.846 26.317 1.00 80.19 89 ASP A CA 1
ATOM 715 C C . ASP A 1 89 ? 20.460 -3.060 27.058 1.00 80.19 89 ASP A C 1
ATOM 717 O O . ASP A 1 89 ? 19.346 -3.021 27.578 1.00 80.19 89 ASP A O 1
ATOM 721 N N . SER A 1 90 ? 21.183 -4.180 27.034 1.00 75.44 90 SER A N 1
ATOM 722 C CA . SER A 1 90 ? 20.727 -5.473 27.562 1.00 75.44 90 SER A CA 1
ATOM 723 C C . SER A 1 90 ? 20.750 -5.563 29.094 1.00 75.44 90 SER A C 1
ATOM 725 O O . SER A 1 90 ? 20.710 -6.662 29.640 1.00 75.44 90 SER A O 1
ATOM 727 N N . GLU A 1 91 ? 20.846 -4.434 29.791 1.00 69.25 91 GLU A N 1
ATOM 728 C CA . GLU A 1 91 ? 20.826 -4.366 31.251 1.00 69.25 91 GLU A CA 1
ATOM 729 C C . GLU A 1 91 ? 19.465 -3.852 31.732 1.00 69.25 91 GLU A C 1
ATOM 731 O O . GLU A 1 91 ? 19.303 -2.690 32.104 1.00 69.25 91 GLU A O 1
ATOM 736 N N . THR A 1 92 ? 18.453 -4.722 31.706 1.00 56.25 92 THR A N 1
ATOM 737 C CA . THR A 1 92 ? 17.280 -4.622 32.591 1.00 56.25 92 THR A CA 1
ATOM 738 C C . THR A 1 92 ? 16.694 -6.000 32.860 1.00 56.25 92 THR A C 1
ATOM 740 O O . THR A 1 92 ? 16.461 -6.743 31.880 1.00 56.25 92 THR A O 1
#

Sequence (92 aa):
MNALNSVYFSSVRLIVDIERLFETAVHRKVADESKIHKMSVKLVLKVSTFDNEDIRVAFCLEILDRVTSDPNFVIKAITGDESWRFQCDSET

pLDDT: mean 76.25, std 15.43, range [36.38, 96.94]

Secondary structure (DSSP, 8-state):
--THHHHTTS-HHHHHHHHT--HHHHHHHHHHHH--SS--PPP-SSPPPHHHHHHHHHHHHHHHHHHHH-TTTGGG-------------S--